Protein AF-A0A7C4RQB4-F1 (afdb_monomer)

Nearest PDB structures (foldseek):
  3hug-assembly6_F  TM=7.108E-01  e=5.545E-01  Mycobacterium tuberculosis H37Rv

Solvent-accessible surface area (backbone atoms only — not comparable to full-atom values): 6395 Å² total; per-residue (Å²): 137,80,86,84,93,78,88,83,86,86,70,84,85,76,75,71,79,46,75,66,52,52,55,44,59,72,45,46,61,36,56,73,75,66,71,57,55,72,71,61,49,52,53,48,55,51,48,46,73,77,31,68,69,58,43,53,51,52,52,53,50,53,52,52,51,51,52,55,47,54,67,56,56,77,75,64,80,78,56,66,69,58,56,52,50,51,54,49,51,52,50,53,48,62,74,62,66,64,81,84,130

Structure (mmCIF, N/CA/C/O backbone):
data_AF-A0A7C4RQB4-F1
#
_entry.id   AF-A0A7C4RQB4-F1
#
loop_
_atom_site.group_PDB
_atom_site.id
_atom_site.type_symbol
_atom_site.label_atom_id
_atom_site.label_alt_id
_atom_site.label_comp_id
_atom_site.label_asym_id
_atom_site.label_entity_id
_atom_site.label_seq_id
_atom_site.pdbx_PDB_ins_code
_atom_site.Cartn_x
_atom_site.Cartn_y
_atom_site.Cartn_z
_atom_site.occupancy
_atom_site.B_iso_or_equiv
_atom_site.auth_seq_id
_atom_site.auth_comp_id
_atom_site.auth_asym_id
_atom_site.auth_atom_id
_atom_site.pdbx_PDB_model_num
ATOM 1 N N . MET A 1 1 ? 5.851 -3.338 56.306 1.00 41.03 1 MET A N 1
ATOM 2 C CA . MET A 1 1 ? 5.933 -2.254 55.312 1.00 41.03 1 MET A CA 1
ATOM 3 C C . MET A 1 1 ? 5.242 -2.768 54.069 1.00 41.03 1 MET A C 1
ATOM 5 O O . MET A 1 1 ? 5.848 -3.525 53.329 1.00 41.03 1 MET A O 1
ATOM 9 N N . GLU A 1 2 ? 3.966 -2.440 53.921 1.00 56.78 2 GLU A N 1
ATOM 10 C CA . GLU A 1 2 ? 3.415 -2.142 52.593 1.00 56.78 2 GLU A CA 1
ATOM 11 C C . GLU A 1 2 ? 3.536 -0.616 52.402 1.00 56.78 2 GLU A C 1
ATOM 13 O O . GLU A 1 2 ? 3.732 0.086 53.407 1.00 56.78 2 GLU A O 1
ATOM 18 N N . PRO A 1 3 ? 3.577 -0.111 51.159 1.00 46.91 3 PRO A N 1
ATOM 19 C CA . PRO A 1 3 ? 2.358 0.035 50.348 1.00 46.91 3 PRO A CA 1
ATOM 20 C C . PRO A 1 3 ? 2.508 -0.569 48.935 1.00 46.91 3 PRO A C 1
ATOM 22 O O . PRO A 1 3 ? 3.580 -0.513 48.340 1.00 46.91 3 PRO A O 1
ATOM 25 N N . GLU A 1 4 ? 1.554 -1.399 48.520 1.00 45.50 4 GLU A N 1
ATOM 26 C CA . GLU A 1 4 ? 0.359 -1.109 47.697 1.00 45.50 4 GLU A CA 1
ATOM 27 C C . GLU A 1 4 ? 0.574 -1.129 46.164 1.00 45.50 4 GLU A C 1
ATOM 29 O O . GLU A 1 4 ? 1.479 -0.473 45.645 1.00 45.50 4 GLU A O 1
ATOM 34 N N . PRO A 1 5 ? -0.292 -1.855 45.424 1.00 64.19 5 PRO A N 1
ATOM 35 C CA . PRO A 1 5 ? -0.498 -1.709 43.991 1.00 64.19 5 PRO A CA 1
ATOM 36 C C . PRO A 1 5 ? -1.561 -0.626 43.731 1.00 64.19 5 PRO A C 1
ATOM 38 O O . PRO A 1 5 ? -2.726 -0.807 44.074 1.00 64.19 5 PRO A O 1
ATOM 41 N N . SER A 1 6 ? -1.190 0.501 43.123 1.00 40.59 6 SER A N 1
ATOM 42 C CA . SER A 1 6 ? -2.141 1.533 42.665 1.00 40.59 6 SER A CA 1
ATOM 43 C C . SER A 1 6 ? -1.476 2.317 41.530 1.00 40.59 6 SER A C 1
ATOM 45 O O . SER A 1 6 ? -0.427 2.919 41.729 1.00 40.59 6 SER A O 1
ATOM 47 N N . GLU A 1 7 ? -1.828 2.047 40.276 1.00 47.19 7 GLU A N 1
ATOM 48 C CA . GLU A 1 7 ? -2.926 2.686 39.537 1.00 47.19 7 GLU A CA 1
ATOM 49 C C . GLU A 1 7 ? -2.463 3.969 38.796 1.00 47.19 7 GLU A C 1
ATOM 51 O O . GLU A 1 7 ? -1.694 4.779 39.301 1.00 47.19 7 GLU A O 1
ATOM 56 N N . GLU A 1 8 ? -2.978 4.117 37.569 1.00 46.62 8 GLU A N 1
ATOM 57 C CA . GLU A 1 8 ? -3.172 5.386 36.838 1.00 46.62 8 GLU A CA 1
ATOM 58 C C . GLU A 1 8 ? -1.985 6.003 36.070 1.00 46.62 8 GLU A C 1
ATOM 60 O O . GLU A 1 8 ? -1.585 7.142 36.302 1.00 46.62 8 GLU A O 1
ATOM 65 N N . VAL A 1 9 ? -1.519 5.339 35.003 1.00 41.97 9 VAL A N 1
ATOM 66 C CA . VAL A 1 9 ? -1.034 6.102 33.834 1.00 41.97 9 VAL A CA 1
ATOM 67 C C . VAL A 1 9 ? -2.217 6.333 32.904 1.00 41.97 9 VAL A C 1
ATOM 69 O O . VAL A 1 9 ? -2.523 5.542 32.015 1.00 41.97 9 VAL A O 1
ATOM 72 N N . SER A 1 10 ? -2.904 7.442 33.171 1.00 47.06 10 SER A N 1
ATOM 73 C CA . SER A 1 10 ? -3.849 8.084 32.263 1.00 47.06 10 SER A CA 1
ATOM 74 C C . SER A 1 10 ? -3.179 8.279 30.900 1.00 47.06 10 SER A C 1
ATOM 76 O O . SER A 1 10 ? -2.166 8.969 30.776 1.00 47.06 10 SER A O 1
ATOM 78 N N . SER A 1 11 ? -3.684 7.604 29.871 1.00 36.94 11 SER A N 1
ATOM 79 C CA . SER A 1 11 ? -3.229 7.759 28.489 1.00 36.94 11 SER A CA 1
ATOM 80 C C . SER A 1 11 ? -4.422 7.581 27.549 1.00 36.94 11 SER A C 1
ATOM 82 O O . SER A 1 11 ? -5.309 6.772 27.828 1.00 36.94 11 SER A O 1
ATOM 84 N N . PRO A 1 12 ? -4.512 8.406 26.494 1.00 42.97 12 PRO A N 1
ATOM 85 C CA . PRO A 1 12 ? -5.757 8.679 25.792 1.00 42.97 12 PRO A CA 1
ATOM 86 C C . PRO A 1 12 ? -6.249 7.430 25.063 1.00 42.97 12 PRO A C 1
ATOM 88 O O . PRO A 1 12 ? -5.491 6.839 24.307 1.00 42.97 12 PRO A O 1
ATOM 91 N N . ALA A 1 13 ? -7.504 7.051 25.321 1.00 42.38 13 AL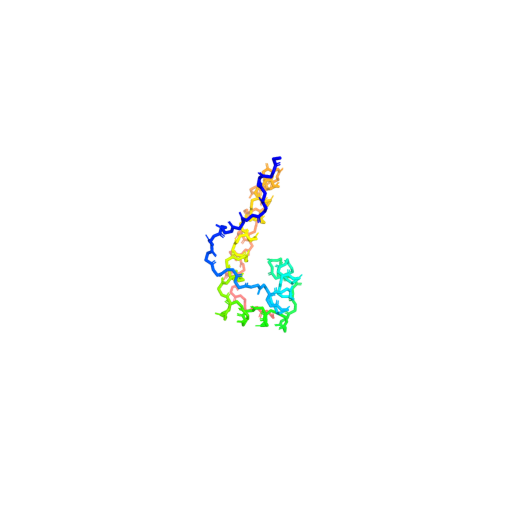A A N 1
ATOM 92 C CA . ALA A 1 13 ? -8.353 6.143 24.544 1.00 42.38 13 ALA A CA 1
ATOM 93 C C . ALA A 1 13 ? -7.632 5.295 23.473 1.00 42.38 13 ALA A C 1
ATOM 95 O O . ALA A 1 13 ? -7.802 5.507 22.274 1.00 42.38 13 ALA A O 1
ATOM 96 N N . HIS A 1 14 ? -6.846 4.303 23.894 1.00 51.88 14 HIS A N 1
ATOM 97 C CA . HIS A 1 14 ? -6.519 3.187 23.016 1.00 51.88 14 HIS A CA 1
ATOM 98 C C . HIS A 1 14 ? -7.715 2.245 23.061 1.00 51.88 14 HIS A C 1
ATOM 100 O O . HIS A 1 14 ? -7.764 1.326 23.874 1.00 51.88 14 HIS A O 1
ATOM 106 N N . GLU A 1 15 ? -8.724 2.542 22.242 1.00 51.53 15 GLU A N 1
ATOM 107 C CA . GLU A 1 15 ? -9.847 1.643 22.010 1.00 51.53 15 GLU A CA 1
ATOM 108 C C . GLU A 1 15 ? -9.281 0.279 21.608 1.00 51.53 15 GLU A C 1
ATOM 110 O O . GLU A 1 15 ? -8.456 0.161 20.698 1.00 51.53 15 GLU A O 1
ATOM 115 N N . HIS A 1 16 ? -9.637 -0.738 22.387 1.00 59.56 16 HIS A N 1
ATOM 116 C CA . HIS A 1 16 ? -9.093 -2.080 22.260 1.00 59.56 16 HIS A CA 1
ATOM 117 C C . HIS A 1 16 ? -9.344 -2.584 20.829 1.00 59.56 16 HIS A C 1
ATOM 119 O O . HIS A 1 16 ? -10.411 -2.300 20.279 1.00 59.56 16 HIS A O 1
ATOM 125 N N . PRO A 1 17 ? -8.408 -3.327 20.210 1.00 64.38 17 PRO A N 1
ATOM 126 C CA . PRO A 1 17 ? -8.608 -3.804 18.849 1.00 64.38 17 PRO A CA 1
ATOM 127 C C . PRO A 1 17 ? -9.866 -4.677 18.807 1.00 64.38 17 PRO A C 1
ATOM 129 O O . PRO A 1 17 ? -9.961 -5.681 19.516 1.00 64.38 17 PRO A O 1
ATOM 132 N N . SER A 1 18 ? -10.846 -4.274 17.994 1.00 76.00 18 SER A N 1
ATOM 133 C CA . SER A 1 18 ? -12.016 -5.102 17.719 1.00 76.00 18 SER A CA 1
ATOM 134 C C . SER A 1 18 ? -11.575 -6.385 17.004 1.00 76.00 18 SER A C 1
ATOM 136 O O . SER A 1 18 ? -10.471 -6.463 16.455 1.00 76.00 18 SER A O 1
ATOM 138 N N . ALA A 1 19 ? -12.438 -7.405 16.986 1.00 82.50 19 ALA A N 1
ATOM 139 C CA . ALA A 1 19 ? -12.170 -8.629 16.226 1.00 82.50 19 ALA A CA 1
ATOM 140 C C . ALA A 1 19 ? -11.839 -8.324 14.749 1.00 82.50 19 ALA A C 1
ATOM 142 O O . ALA A 1 19 ? -10.975 -8.964 14.163 1.00 82.50 19 ALA A O 1
ATOM 143 N N . GLU A 1 20 ? -12.454 -7.283 14.185 1.00 79.81 20 GLU A N 1
ATOM 144 C CA . GLU A 1 20 ? -12.209 -6.819 12.817 1.00 79.81 20 GLU A CA 1
ATOM 145 C C . GLU A 1 20 ? -10.819 -6.188 12.654 1.00 79.81 20 GLU A C 1
ATOM 147 O O . GLU A 1 20 ? -10.152 -6.432 11.651 1.00 79.81 20 GLU A O 1
ATOM 152 N N . CYS A 1 21 ? -10.335 -5.435 13.651 1.00 87.38 21 CYS A N 1
ATOM 153 C CA . CYS A 1 21 ? -8.960 -4.930 13.650 1.00 87.38 21 CYS A CA 1
ATOM 154 C C . CYS A 1 21 ? -7.946 -6.083 13.673 1.00 87.38 21 CYS A C 1
ATOM 156 O O . CYS A 1 21 ? -6.927 -6.019 12.991 1.00 87.38 21 CYS A O 1
ATOM 158 N N . LEU A 1 22 ? -8.205 -7.135 14.457 1.00 86.00 22 LEU A N 1
ATOM 159 C CA . LEU A 1 22 ? -7.327 -8.309 14.529 1.00 86.00 22 LEU A CA 1
ATOM 160 C C . LEU A 1 22 ? -7.303 -9.091 13.211 1.00 86.00 22 LEU A C 1
ATOM 162 O O . LEU A 1 22 ? -6.226 -9.486 12.762 1.00 86.00 22 LEU A O 1
ATOM 166 N N . GLU A 1 23 ? -8.458 -9.255 12.567 1.00 85.31 23 GLU A N 1
ATOM 167 C CA . GLU A 1 23 ? -8.526 -9.875 11.241 1.00 85.31 23 GLU A CA 1
ATOM 168 C C . GLU A 1 23 ? -7.787 -9.042 10.190 1.00 85.31 23 GLU A C 1
ATOM 170 O O . GLU A 1 23 ? -7.002 -9.596 9.420 1.00 85.31 23 GLU A O 1
ATOM 175 N N . LEU A 1 24 ? -7.928 -7.710 10.214 1.00 87.00 24 LEU A N 1
ATOM 176 C CA . LEU A 1 24 ? -7.125 -6.818 9.376 1.00 87.00 24 LEU A CA 1
ATOM 177 C C . LEU A 1 24 ? -5.627 -7.070 9.587 1.00 87.00 24 LEU A C 1
ATOM 179 O O . LEU A 1 24 ? -4.898 -7.262 8.616 1.00 87.00 24 LEU A O 1
ATOM 183 N N . PHE A 1 25 ? -5.163 -7.087 10.843 1.00 85.94 25 PHE A N 1
ATOM 184 C CA . PHE A 1 25 ? -3.751 -7.304 11.178 1.00 85.94 25 PHE A CA 1
ATOM 185 C C . PHE A 1 25 ? -3.190 -8.590 10.582 1.00 85.94 25 PHE A C 1
ATOM 187 O O . PHE A 1 25 ? -2.040 -8.599 10.141 1.00 85.94 25 PHE A O 1
ATOM 194 N N . ARG A 1 26 ? -3.997 -9.653 10.541 1.00 86.50 26 ARG A N 1
ATOM 195 C CA . ARG A 1 26 ? -3.603 -10.943 9.970 1.00 86.50 26 ARG A CA 1
ATOM 196 C C . ARG A 1 26 ? -3.287 -10.839 8.476 1.00 86.50 26 ARG A C 1
ATOM 198 O O . ARG A 1 26 ? -2.360 -11.497 8.019 1.00 86.50 26 ARG A O 1
ATOM 205 N N . HIS A 1 27 ? -3.996 -9.962 7.770 1.00 88.06 27 HIS A N 1
ATOM 206 C CA . HIS A 1 27 ? -3.869 -9.748 6.329 1.00 88.06 27 HIS A CA 1
ATOM 207 C C . HIS A 1 27 ? -2.990 -8.550 5.940 1.00 88.06 27 HIS A C 1
ATOM 209 O O . HIS A 1 27 ? -2.714 -8.341 4.760 1.00 88.06 27 HIS A O 1
ATOM 215 N N . LEU A 1 28 ? -2.502 -7.755 6.902 1.00 88.31 28 LEU A N 1
ATOM 216 C CA . LEU A 1 28 ? -1.700 -6.564 6.595 1.00 88.31 28 LEU A CA 1
ATOM 217 C C . LEU A 1 28 ? -0.376 -6.883 5.889 1.00 88.31 28 LEU A C 1
ATOM 219 O O . LEU A 1 28 ? 0.079 -6.063 5.093 1.00 88.31 28 LEU A O 1
ATOM 223 N N . SER A 1 29 ? 0.245 -8.036 6.162 1.00 86.69 29 SER A N 1
ATOM 224 C CA . SER A 1 29 ? 1.476 -8.436 5.461 1.00 86.69 29 SER A CA 1
ATOM 225 C C . SER A 1 29 ? 1.194 -8.689 3.981 1.00 86.69 29 SER A C 1
ATOM 227 O O . SER A 1 29 ? 1.792 -8.044 3.127 1.00 86.69 29 SER A O 1
ATOM 229 N N . GLU A 1 30 ? 0.209 -9.543 3.691 1.00 90.25 30 GLU A N 1
ATOM 230 C CA . GLU A 1 30 ? -0.245 -9.869 2.332 1.00 90.25 30 GLU A CA 1
ATOM 231 C C . GLU A 1 30 ? -0.680 -8.603 1.576 1.00 90.25 30 GLU A C 1
ATOM 233 O O . GLU A 1 30 ? -0.301 -8.387 0.426 1.00 90.25 30 GLU A O 1
ATOM 238 N N . TYR A 1 31 ? -1.401 -7.703 2.251 1.00 91.12 31 TYR A N 1
ATOM 239 C CA . TYR A 1 31 ? -1.808 -6.411 1.700 1.00 91.12 31 TYR A CA 1
ATOM 240 C C . TYR A 1 31 ? -0.615 -5.506 1.3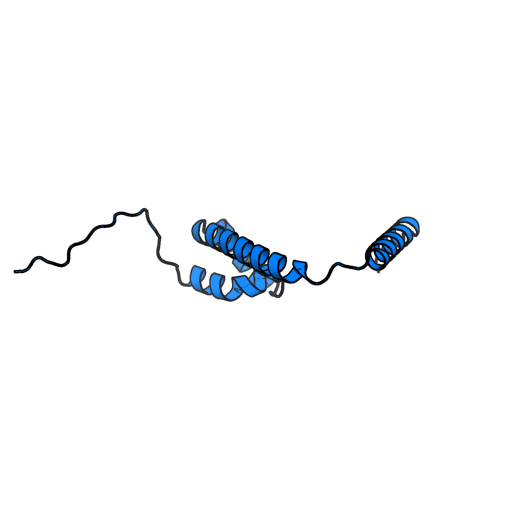39 1.00 91.12 31 TYR A C 1
ATOM 242 O O . TYR A 1 31 ? -0.635 -4.843 0.299 1.00 91.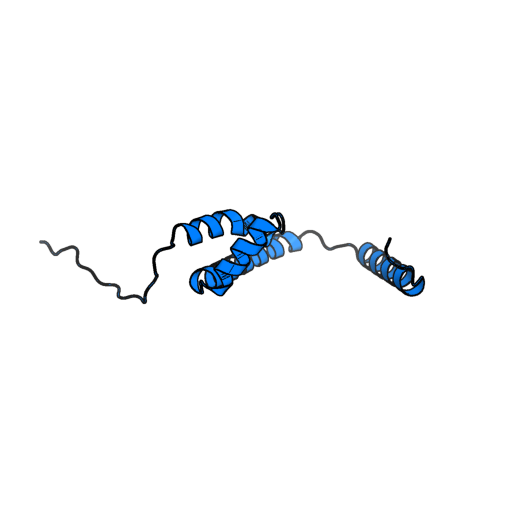12 31 TYR A O 1
ATOM 250 N N . ILE A 1 32 ? 0.439 -5.456 2.164 1.00 89.75 32 ILE A N 1
ATOM 251 C CA . ILE A 1 32 ? 1.646 -4.664 1.868 1.00 89.75 32 ILE A CA 1
ATOM 252 C C . ILE A 1 32 ? 2.411 -5.249 0.678 1.00 89.75 32 ILE A C 1
ATOM 254 O O . ILE A 1 32 ? 2.870 -4.485 -0.178 1.00 89.75 32 ILE A O 1
ATOM 258 N N . ASP A 1 33 ? 2.523 -6.573 0.611 1.00 88.94 33 A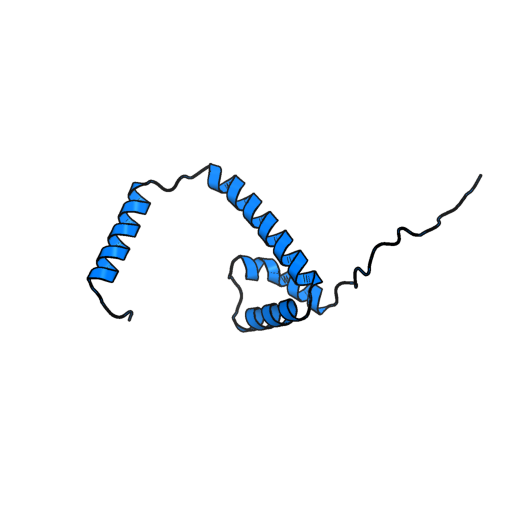SP A N 1
ATOM 259 C CA . ASP A 1 33 ? 3.226 -7.279 -0.463 1.00 88.94 33 ASP A CA 1
ATOM 260 C C . ASP A 1 33 ? 2.393 -7.398 -1.756 1.00 88.94 33 ASP A C 1
ATOM 262 O O . ASP A 1 33 ? 2.926 -7.768 -2.801 1.00 88.94 33 ASP A O 1
ATOM 266 N N . ARG A 1 34 ? 1.126 -6.952 -1.725 1.00 86.75 34 ARG A N 1
ATOM 267 C CA . ARG A 1 34 ? 0.136 -7.034 -2.819 1.00 86.75 34 ARG A CA 1
ATOM 268 C C . ARG A 1 34 ? -0.213 -8.472 -3.213 1.00 86.75 34 ARG A C 1
ATOM 270 O O . ARG A 1 34 ? -0.592 -8.728 -4.353 1.00 86.75 34 ARG A O 1
ATOM 277 N N . GLU A 1 35 ? -0.114 -9.386 -2.259 1.00 92.75 35 GLU A N 1
ATOM 278 C CA . GLU A 1 35 ? -0.429 -10.810 -2.394 1.00 92.75 35 GLU A CA 1
ATOM 279 C C . GLU A 1 35 ? -1.768 -11.132 -1.721 1.00 92.75 35 GLU A C 1
ATOM 281 O O . GLU A 1 35 ? -1.894 -12.095 -0.973 1.00 92.75 35 GLU A O 1
ATOM 286 N N . ILE A 1 36 ? -2.771 -10.290 -1.956 1.00 92.81 36 ILE A N 1
ATOM 287 C CA . ILE A 1 36 ? -4.106 -10.422 -1.376 1.00 92.81 36 ILE A CA 1
ATOM 288 C C . ILE A 1 36 ? -5.154 -10.476 -2.487 1.00 92.81 36 ILE A C 1
ATOM 290 O O . ILE A 1 36 ? -4.976 -9.857 -3.537 1.00 92.81 36 ILE A O 1
ATOM 294 N N . ASP A 1 37 ? -6.231 -11.231 -2.276 1.00 92.38 37 ASP A N 1
ATOM 295 C CA . ASP A 1 37 ? -7.345 -11.281 -3.219 1.00 92.38 37 ASP A CA 1
ATOM 296 C C . ASP A 1 37 ? -8.180 -9.987 -3.204 1.00 92.38 37 ASP A C 1
ATOM 298 O O . ASP A 1 37 ? -8.181 -9.233 -2.228 1.00 92.38 37 ASP A O 1
ATOM 302 N N . ASP A 1 38 ? -8.910 -9.736 -4.295 1.00 89.56 38 ASP A N 1
ATOM 303 C CA . ASP A 1 38 ? -9.688 -8.504 -4.480 1.00 89.56 38 ASP A CA 1
ATOM 304 C C . ASP A 1 38 ? -10.760 -8.307 -3.393 1.00 89.56 38 ASP A C 1
ATOM 306 O O . ASP A 1 38 ? -11.013 -7.182 -2.962 1.00 89.56 38 ASP A O 1
ATOM 310 N N . VAL A 1 39 ? -11.372 -9.394 -2.907 1.00 89.25 39 VAL A N 1
ATOM 311 C CA . VAL A 1 39 ? -12.433 -9.321 -1.892 1.00 89.25 39 VAL A CA 1
ATOM 312 C C . VAL A 1 39 ? -11.848 -8.874 -0.558 1.00 89.25 39 VAL A C 1
ATOM 314 O O . VAL A 1 39 ? -12.380 -7.970 0.088 1.00 89.25 39 VAL A O 1
ATOM 317 N N . ALA A 1 40 ? -10.737 -9.480 -0.147 1.00 87.44 40 ALA A N 1
ATOM 318 C CA . ALA A 1 40 ? -10.049 -9.096 1.073 1.00 87.44 40 ALA A CA 1
ATOM 319 C C . ALA A 1 40 ? -9.434 -7.689 0.959 1.00 87.44 40 ALA A C 1
ATOM 321 O O . ALA A 1 40 ? -9.489 -6.930 1.926 1.00 87.44 40 ALA A O 1
ATOM 322 N N . TYR A 1 41 ? -8.945 -7.285 -0.219 1.00 90.25 41 TYR A N 1
ATOM 323 C CA . TYR A 1 41 ? -8.477 -5.917 -0.463 1.00 90.25 41 TYR A CA 1
ATOM 324 C C . TYR A 1 41 ? -9.568 -4.872 -0.176 1.00 90.25 41 TYR A C 1
ATOM 326 O O . TYR A 1 41 ? -9.324 -3.915 0.562 1.00 90.25 41 TYR A O 1
ATOM 334 N N . ASP A 1 42 ? -10.783 -5.071 -0.696 1.00 90.31 42 ASP A N 1
ATOM 335 C CA . ASP A 1 42 ? -11.905 -4.152 -0.469 1.00 90.31 42 ASP A CA 1
ATOM 336 C C . ASP A 1 42 ? -12.309 -4.063 1.011 1.00 90.31 42 ASP A C 1
ATOM 338 O O . ASP A 1 42 ? -12.562 -2.968 1.522 1.00 90.31 42 ASP A O 1
ATOM 342 N N . VAL A 1 43 ? -12.335 -5.194 1.725 1.00 90.31 43 VAL A N 1
ATOM 343 C CA . VAL A 1 43 ? -12.643 -5.234 3.167 1.00 90.31 43 VAL A CA 1
ATOM 344 C C . VAL A 1 43 ? -11.611 -4.439 3.969 1.00 90.31 43 VAL A C 1
ATOM 346 O O . VAL A 1 43 ? -11.971 -3.636 4.835 1.00 90.31 43 VAL A O 1
ATOM 349 N N . ILE A 1 44 ? -10.328 -4.620 3.655 1.00 90.38 44 ILE A N 1
ATOM 350 C CA . ILE A 1 44 ? -9.230 -3.883 4.284 1.00 90.38 44 ILE A CA 1
ATOM 351 C C . ILE A 1 44 ? -9.354 -2.384 4.006 1.00 90.38 44 ILE A C 1
ATOM 353 O O . ILE A 1 44 ? -9.280 -1.578 4.933 1.00 90.38 44 ILE A O 1
ATOM 357 N N . GLU A 1 45 ? -9.592 -1.993 2.754 1.00 91.75 45 GLU A N 1
ATOM 358 C CA . GLU A 1 45 ? -9.756 -0.589 2.369 1.00 91.75 45 GLU A CA 1
ATOM 359 C C . GLU A 1 45 ? -10.954 0.075 3.057 1.00 91.75 45 GLU A C 1
ATOM 361 O O . GLU A 1 45 ? -10.870 1.242 3.446 1.00 91.75 45 GLU A O 1
ATOM 366 N N . GLN A 1 46 ? -12.069 -0.641 3.225 1.00 90.94 46 GLN A N 1
ATOM 367 C CA . GLN A 1 46 ? -13.216 -0.148 3.992 1.00 90.94 46 GLN A CA 1
ATOM 368 C C . GLN A 1 46 ? -12.839 0.061 5.458 1.00 90.94 46 GLN A C 1
ATOM 370 O O . GLN A 1 46 ? -12.982 1.168 5.973 1.00 90.94 46 GLN A O 1
ATOM 375 N N . HIS A 1 47 ? -12.243 -0.943 6.101 1.00 90.19 47 HIS A N 1
ATOM 376 C CA . HIS A 1 47 ? -11.837 -0.826 7.497 1.00 90.19 47 HIS A CA 1
ATOM 377 C C . HIS A 1 47 ? -10.842 0.324 7.722 1.00 90.19 47 HIS A C 1
ATOM 379 O O . HIS A 1 47 ? -10.946 1.067 8.697 1.00 90.19 47 HIS A O 1
ATOM 385 N N . LEU A 1 48 ? -9.888 0.527 6.811 1.00 90.44 48 LEU A N 1
ATOM 386 C CA . LEU A 1 48 ? -8.937 1.636 6.898 1.00 90.44 48 LEU A CA 1
ATOM 387 C C . LEU A 1 48 ? -9.616 3.009 6.774 1.00 90.44 48 LEU A C 1
ATOM 389 O O . LEU A 1 48 ? -9.109 3.979 7.337 1.00 90.44 48 LEU A O 1
ATOM 393 N N . LYS A 1 49 ? -10.757 3.134 6.087 1.00 90.25 49 LYS A N 1
ATOM 394 C CA . LYS A 1 49 ? -11.515 4.399 6.030 1.00 90.25 49 LYS A CA 1
ATOM 395 C C . LYS A 1 49 ? -12.170 4.716 7.370 1.00 90.25 49 LYS A C 1
ATOM 397 O O . LYS A 1 49 ? -12.087 5.863 7.821 1.00 90.25 49 LYS A O 1
ATOM 402 N N . ASP A 1 50 ? -12.737 3.704 8.016 1.00 88.06 50 ASP A N 1
ATOM 403 C CA . ASP A 1 50 ? -13.507 3.853 9.253 1.00 88.06 50 ASP A CA 1
ATOM 404 C C . ASP A 1 50 ? -12.635 3.826 10.522 1.00 88.06 50 ASP A C 1
ATOM 406 O O . ASP A 1 50 ? -12.963 4.481 11.509 1.00 88.06 50 ASP A O 1
ATOM 410 N N . CYS A 1 51 ? -11.466 3.174 10.493 1.00 89.12 51 CYS A N 1
ATOM 411 C CA . CYS A 1 51 ? -10.608 2.995 11.666 1.00 89.12 51 CYS A CA 1
ATOM 412 C C . CYS A 1 51 ? -9.294 3.805 11.577 1.00 89.12 51 CYS A C 1
ATOM 414 O O . CYS A 1 51 ? -8.362 3.443 10.845 1.00 89.12 51 CYS A O 1
ATOM 416 N N . PRO A 1 52 ? -9.154 4.923 12.320 1.00 87.62 52 PRO A N 1
ATOM 417 C CA . PRO A 1 52 ? -7.912 5.701 12.352 1.00 87.62 52 PRO A CA 1
ATOM 418 C C . PRO A 1 52 ? -6.751 4.956 13.029 1.00 87.62 52 PRO A C 1
ATOM 420 O O . PRO A 1 52 ? -5.605 5.117 12.611 1.00 87.62 52 PRO A O 1
ATOM 423 N N . ALA A 1 53 ? -7.022 4.105 14.022 1.00 86.56 53 ALA A N 1
ATOM 424 C CA . ALA A 1 53 ? -5.988 3.337 14.716 1.00 86.56 53 ALA A CA 1
ATOM 425 C C . ALA A 1 53 ? -5.268 2.360 13.768 1.00 86.56 53 ALA A C 1
ATOM 427 O O . ALA A 1 53 ? -4.037 2.313 13.723 1.00 86.56 53 ALA A O 1
ATOM 428 N N . CYS A 1 54 ? -6.027 1.642 12.938 1.00 89.31 54 CYS A N 1
ATOM 429 C CA . CYS A 1 54 ? -5.474 0.727 11.943 1.00 89.31 54 CYS A CA 1
ATOM 430 C C . CYS A 1 54 ? -4.703 1.449 10.832 1.00 89.31 54 CYS A C 1
ATOM 432 O O . CYS A 1 54 ? -3.677 0.941 10.383 1.00 89.31 54 CYS A O 1
ATOM 434 N N . ARG A 1 55 ? -5.113 2.667 10.448 1.00 89.94 55 ARG A N 1
ATOM 435 C CA . ARG A 1 55 ? -4.327 3.512 9.530 1.00 89.94 55 ARG A CA 1
ATOM 436 C C . ARG A 1 55 ? -2.951 3.850 10.089 1.00 89.94 55 ARG A C 1
ATOM 438 O O . ARG A 1 55 ? -1.960 3.744 9.368 1.00 89.94 55 ARG A O 1
ATOM 445 N N . ILE A 1 56 ? -2.887 4.238 11.362 1.00 90.62 56 ILE A N 1
ATOM 446 C CA . ILE A 1 56 ? -1.613 4.526 12.031 1.00 90.62 56 ILE A CA 1
ATOM 447 C C . ILE A 1 56 ? -0.756 3.261 12.066 1.00 90.62 56 ILE A C 1
ATOM 449 O O . ILE A 1 56 ? 0.415 3.307 11.695 1.00 90.62 56 ILE A O 1
ATOM 453 N N . CYS A 1 57 ? -1.340 2.120 12.436 1.00 89.31 57 CYS A N 1
ATOM 454 C CA . CYS A 1 57 ? -0.577 0.883 12.538 1.00 89.31 57 CYS A CA 1
ATOM 455 C C . CYS A 1 57 ? -0.045 0.394 11.181 1.00 89.31 57 CYS A C 1
ATOM 457 O O . CYS A 1 57 ? 1.122 0.016 11.078 1.00 89.31 57 CYS A O 1
ATOM 459 N N . LEU A 1 58 ? -0.847 0.500 10.117 1.00 91.19 58 LEU A N 1
ATOM 460 C CA . LEU A 1 58 ? -0.405 0.237 8.747 1.00 91.19 58 LEU A CA 1
ATOM 461 C C . LEU A 1 58 ? 0.746 1.164 8.330 1.00 91.19 58 LEU A C 1
ATOM 463 O O . LEU A 1 58 ? 1.708 0.710 7.710 1.00 91.19 58 LEU A O 1
ATOM 467 N N . ALA A 1 59 ? 0.675 2.455 8.667 1.00 91.06 59 ALA A N 1
ATOM 468 C CA . ALA A 1 59 ? 1.751 3.398 8.369 1.00 91.06 59 ALA A CA 1
ATOM 469 C C . ALA A 1 59 ? 3.059 3.003 9.075 1.00 91.06 59 ALA A C 1
ATOM 471 O O . ALA A 1 59 ? 4.113 2.967 8.436 1.00 91.06 59 ALA A O 1
ATOM 472 N N . THR A 1 60 ? 2.987 2.634 10.358 1.00 92.00 60 THR A N 1
ATOM 473 C CA . THR A 1 60 ? 4.142 2.134 11.116 1.00 92.00 60 THR A CA 1
ATOM 474 C C . THR A 1 60 ? 4.712 0.861 10.493 1.00 92.00 60 THR A C 1
ATOM 476 O O . THR A 1 60 ? 5.917 0.785 10.263 1.00 92.00 60 THR A O 1
ATOM 479 N N . LEU A 1 61 ? 3.861 -0.108 10.146 1.00 91.50 61 LEU A N 1
ATOM 480 C CA . LEU A 1 61 ? 4.301 -1.362 9.538 1.00 91.50 61 LEU A CA 1
ATOM 481 C C . LEU A 1 61 ? 4.994 -1.129 8.187 1.00 91.50 61 LEU A C 1
ATOM 483 O O . LEU A 1 61 ? 6.073 -1.670 7.948 1.00 91.50 61 LEU A O 1
ATOM 487 N N . ARG A 1 62 ? 4.437 -0.261 7.330 1.00 91.62 62 ARG A N 1
ATOM 488 C CA . ARG A 1 62 ? 5.067 0.137 6.057 1.00 91.62 62 ARG A CA 1
ATOM 489 C C . ARG A 1 62 ? 6.446 0.755 6.267 1.00 91.62 62 ARG A C 1
ATOM 491 O O . ARG A 1 62 ? 7.370 0.455 5.511 1.00 91.62 62 ARG A O 1
AT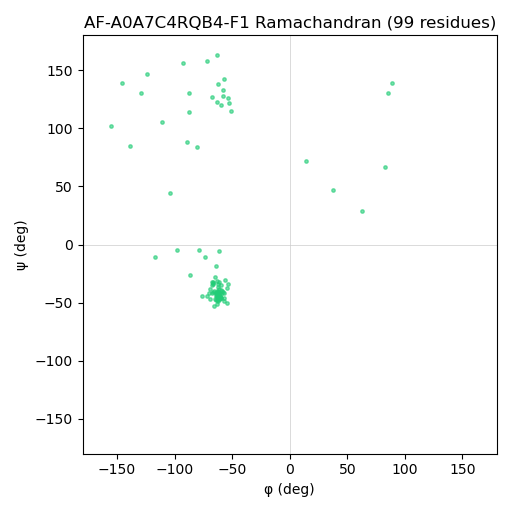OM 498 N N . GLN A 1 63 ? 6.604 1.589 7.293 1.00 92.69 63 GLN A N 1
ATOM 499 C CA . GLN A 1 63 ? 7.897 2.177 7.629 1.00 92.69 63 GLN A CA 1
ATOM 500 C C . GLN A 1 63 ? 8.903 1.102 8.060 1.00 92.69 63 GLN A C 1
ATOM 502 O O . GLN A 1 63 ? 10.034 1.101 7.573 1.00 92.69 63 GLN A O 1
ATOM 507 N N . THR A 1 64 ? 8.495 0.152 8.903 1.00 91.38 64 THR A N 1
ATOM 508 C CA . THR A 1 64 ? 9.339 -0.983 9.302 1.00 91.38 64 THR A CA 1
ATOM 509 C C . THR A 1 64 ? 9.765 -1.821 8.095 1.00 91.38 64 THR A C 1
ATOM 511 O O . THR A 1 64 ? 10.952 -2.104 7.941 1.00 91.38 64 THR A O 1
ATOM 514 N N . VAL A 1 65 ? 8.836 -2.156 7.193 1.00 89.00 65 VAL A N 1
ATOM 515 C CA . VAL A 1 65 ? 9.135 -2.899 5.955 1.00 89.00 65 VAL A CA 1
ATOM 516 C C . VAL A 1 65 ? 10.108 -2.125 5.065 1.00 89.00 65 VAL A C 1
ATOM 518 O O . VAL A 1 65 ? 11.068 -2.702 4.555 1.00 89.00 65 VAL A O 1
ATOM 521 N N . SER A 1 66 ? 9.915 -0.813 4.909 1.00 87.81 66 SER A N 1
ATOM 522 C CA . SER A 1 66 ? 10.825 0.037 4.136 1.00 87.81 66 SER A CA 1
ATOM 523 C C . SER A 1 66 ? 12.240 0.046 4.719 1.00 87.81 66 SER A C 1
ATOM 525 O O . SER A 1 66 ? 13.208 -0.029 3.962 1.00 87.81 66 SER A O 1
ATOM 527 N N . LEU A 1 67 ? 12.377 0.115 6.047 1.00 89.56 67 LEU A N 1
ATOM 528 C CA . LEU A 1 67 ? 13.678 0.045 6.715 1.00 89.56 67 LEU A CA 1
ATOM 529 C C . LEU A 1 67 ? 14.344 -1.311 6.458 1.00 89.56 67 LEU A C 1
ATOM 531 O O . LEU A 1 67 ? 15.496 -1.349 6.027 1.00 89.56 67 LEU A O 1
ATOM 535 N N . CYS A 1 68 ? 13.609 -2.414 6.624 1.00 88.62 68 CYS A N 1
ATOM 536 C CA . CYS A 1 68 ? 14.101 -3.759 6.321 1.00 88.62 68 CYS A CA 1
ATOM 537 C C . CYS A 1 68 ? 14.573 -3.900 4.867 1.00 88.62 68 CYS A C 1
ATOM 539 O O . CYS A 1 68 ? 15.673 -4.400 4.629 1.00 88.62 68 CYS A O 1
ATOM 541 N N . ARG A 1 69 ? 13.790 -3.403 3.900 1.00 84.62 69 ARG A N 1
ATOM 542 C CA . ARG A 1 69 ? 14.158 -3.408 2.475 1.00 84.62 69 ARG A CA 1
ATOM 543 C C . ARG A 1 69 ? 15.430 -2.605 2.218 1.00 84.62 69 ARG A C 1
ATOM 545 O O . ARG A 1 69 ? 16.338 -3.118 1.582 1.00 84.62 69 ARG A O 1
ATOM 552 N N . SER A 1 70 ? 15.551 -1.406 2.788 1.00 82.38 70 SER A N 1
ATOM 553 C CA . SER A 1 70 ? 16.735 -0.553 2.593 1.00 82.38 70 SER A CA 1
ATOM 554 C C . SER A 1 70 ? 18.039 -1.176 3.117 1.00 82.38 70 SER A C 1
ATOM 556 O O . SER A 1 70 ? 19.093 -1.051 2.489 1.00 82.38 70 SER A O 1
ATOM 558 N N . MET A 1 71 ? 17.970 -1.908 4.235 1.00 77.81 71 MET A N 1
ATOM 559 C CA . MET A 1 71 ? 19.112 -2.663 4.759 1.00 77.81 71 MET A CA 1
ATOM 560 C C . MET A 1 71 ? 19.510 -3.819 3.831 1.00 77.81 71 MET A C 1
ATOM 562 O O . MET A 1 71 ? 20.695 -4.121 3.712 1.00 77.81 71 MET A O 1
ATOM 566 N N . HIS A 1 72 ? 18.545 -4.443 3.151 1.00 70.00 72 HIS A N 1
ATOM 567 C CA . HIS A 1 72 ? 18.793 -5.520 2.191 1.00 70.00 72 HIS A CA 1
ATOM 568 C C . HIS A 1 72 ? 19.334 -4.995 0.846 1.00 70.00 72 HIS A C 1
ATOM 570 O O . HIS A 1 72 ? 20.329 -5.508 0.331 1.00 70.00 72 HIS A O 1
ATOM 576 N N . ASP A 1 73 ? 18.747 -3.915 0.322 1.00 62.44 73 ASP A N 1
ATOM 577 C CA . ASP A 1 73 ? 19.100 -3.287 -0.963 1.00 62.44 73 ASP A CA 1
ATOM 578 C C . ASP A 1 73 ? 20.519 -2.699 -0.996 1.00 62.44 73 ASP A C 1
ATOM 580 O O . ASP A 1 73 ? 21.108 -2.533 -2.063 1.00 62.44 73 ASP A O 1
ATOM 584 N N . SER A 1 74 ? 21.130 -2.467 0.170 1.00 55.91 74 SER A N 1
ATOM 585 C CA . SER A 1 74 ? 22.523 -2.012 0.288 1.00 55.91 74 SER A CA 1
ATOM 586 C C . SER A 1 74 ? 23.555 -2.994 -0.303 1.00 55.91 74 SER A C 1
ATOM 588 O O . SER A 1 74 ? 24.743 -2.678 -0.341 1.00 55.91 74 SER A O 1
ATOM 590 N N . SER A 1 75 ? 23.132 -4.185 -0.752 1.00 54.38 75 SER A N 1
ATOM 591 C CA . SER A 1 75 ? 24.023 -5.269 -1.178 1.00 54.38 75 SER A CA 1
ATOM 592 C C . SER A 1 75 ? 23.921 -5.700 -2.649 1.00 54.38 75 SER A C 1
ATOM 594 O O . SER A 1 75 ? 24.827 -6.391 -3.113 1.00 54.38 75 SER A O 1
ATOM 596 N N . ILE A 1 76 ? 22.916 -5.268 -3.426 1.00 62.03 76 ILE A N 1
ATOM 597 C CA . ILE A 1 76 ? 22.796 -5.643 -4.850 1.00 62.03 76 ILE A CA 1
ATOM 598 C C . ILE A 1 76 ? 22.365 -4.431 -5.681 1.00 62.03 76 ILE A C 1
ATOM 600 O O . ILE A 1 76 ? 21.193 -4.223 -5.977 1.00 62.03 76 ILE A O 1
ATOM 604 N N . GLY A 1 77 ? 23.338 -3.618 -6.092 1.00 67.19 77 GLY A N 1
ATOM 605 C CA . GLY A 1 77 ? 23.092 -2.580 -7.088 1.00 67.19 77 GLY A CA 1
ATOM 606 C C . GLY A 1 77 ? 22.679 -3.213 -8.419 1.00 67.19 77 GLY A C 1
ATOM 607 O O . GLY A 1 77 ? 23.421 -4.024 -8.976 1.00 67.19 77 GLY A O 1
ATOM 608 N N . ILE A 1 78 ? 21.505 -2.844 -8.939 1.00 74.31 78 ILE A N 1
ATOM 609 C CA . ILE A 1 78 ? 21.097 -3.182 -10.309 1.00 74.31 78 ILE A CA 1
ATOM 610 C C . ILE A 1 78 ? 22.208 -2.703 -11.260 1.00 74.31 78 ILE A C 1
ATOM 612 O O . ILE A 1 78 ? 22.557 -1.519 -11.228 1.00 74.31 78 ILE A O 1
ATOM 616 N N . PRO A 1 79 ? 22.763 -3.570 -12.127 1.00 81.44 79 PRO A N 1
ATOM 617 C CA . PRO A 1 79 ? 23.741 -3.140 -13.113 1.00 81.44 79 PRO A CA 1
ATOM 618 C C . PRO A 1 79 ? 23.137 -2.055 -14.002 1.00 81.44 79 PRO A C 1
ATOM 620 O O . PRO A 1 79 ? 22.036 -2.221 -14.529 1.00 81.44 79 PRO A O 1
ATOM 623 N N . GLU A 1 80 ? 23.867 -0.966 -14.231 1.00 78.75 80 GLU A N 1
ATOM 624 C CA . GLU A 1 80 ? 23.374 0.150 -15.048 1.00 78.75 80 GLU A CA 1
ATOM 625 C C . GLU A 1 80 ? 22.942 -0.301 -16.455 1.00 78.75 80 GLU A C 1
ATOM 627 O O . GLU A 1 80 ? 21.967 0.199 -17.014 1.00 78.75 80 GLU A O 1
ATOM 632 N N . THR A 1 81 ? 23.589 -1.340 -16.987 1.00 86.38 81 THR A N 1
ATOM 633 C CA . THR A 1 81 ? 23.235 -1.970 -18.264 1.00 86.38 81 THR A CA 1
ATOM 634 C C . THR A 1 81 ? 21.829 -2.577 -18.276 1.00 86.38 81 THR A C 1
ATOM 636 O O . THR A 1 81 ? 21.176 -2.567 -19.320 1.00 86.38 81 THR A O 1
ATOM 639 N N . ALA A 1 82 ? 21.331 -3.089 -17.147 1.00 85.44 82 ALA A N 1
ATOM 640 C CA . ALA A 1 82 ? 19.969 -3.606 -17.031 1.00 85.44 82 ALA A CA 1
ATOM 641 C C . ALA A 1 82 ? 18.942 -2.463 -17.056 1.00 85.44 82 ALA A C 1
ATOM 643 O O . ALA A 1 82 ? 17.974 -2.529 -17.812 1.00 85.44 82 ALA A O 1
ATOM 644 N N . SER A 1 83 ? 19.206 -1.383 -16.310 1.00 84.44 83 SER A N 1
ATOM 645 C CA . SER A 1 83 ? 18.379 -0.167 -16.321 1.00 84.44 83 SER A CA 1
ATOM 646 C C . SER A 1 83 ? 18.312 0.462 -17.720 1.00 84.44 83 SER A C 1
ATOM 648 O O . SER A 1 83 ? 17.232 0.749 -18.237 1.00 84.44 83 SER A O 1
ATOM 650 N N . GLN A 1 84 ? 19.459 0.581 -18.398 1.00 87.94 84 GLN A N 1
ATOM 651 C CA . GLN A 1 84 ? 19.541 1.102 -19.765 1.00 87.94 84 GLN A CA 1
ATOM 652 C C . GLN A 1 84 ? 18.741 0.260 -20.765 1.00 87.94 84 GLN A C 1
ATOM 654 O O . GLN A 1 84 ? 18.005 0.817 -21.582 1.00 87.94 84 GLN A O 1
ATOM 659 N N . LYS A 1 85 ? 18.849 -1.074 -20.694 1.00 89.69 85 LYS A N 1
ATOM 660 C CA . LYS A 1 85 ? 18.087 -1.983 -21.563 1.00 89.69 85 LYS A CA 1
ATOM 661 C C . LYS A 1 85 ? 16.582 -1.874 -21.328 1.00 89.69 85 LYS A C 1
ATOM 663 O O . LYS A 1 85 ? 15.834 -1.830 -22.300 1.00 89.69 85 LYS A O 1
ATOM 668 N N . LEU A 1 86 ? 16.146 -1.788 -20.070 1.00 90.06 86 LEU A N 1
ATOM 669 C CA . LEU A 1 86 ? 14.734 -1.610 -19.732 1.00 90.06 86 LEU A CA 1
ATOM 670 C C . LEU A 1 86 ? 14.189 -0.288 -20.289 1.00 90.06 86 LEU A C 1
ATOM 672 O O . LEU A 1 86 ? 13.166 -0.283 -20.969 1.00 90.06 86 LEU A O 1
ATOM 676 N N . HIS A 1 87 ? 14.896 0.824 -20.066 1.00 90.88 87 HIS A N 1
ATOM 677 C CA . HIS A 1 87 ? 14.506 2.122 -20.621 1.00 90.88 87 HIS A CA 1
ATOM 678 C C . HIS A 1 87 ? 14.453 2.114 -22.150 1.00 90.88 87 HIS A C 1
ATOM 680 O O . HIS A 1 87 ? 13.552 2.721 -22.727 1.00 90.88 87 HIS A O 1
ATOM 686 N N . GLN A 1 88 ? 15.391 1.431 -22.813 1.00 92.75 88 GLN A N 1
ATOM 687 C CA . GLN A 1 88 ? 15.362 1.296 -24.266 1.00 92.75 88 GLN A CA 1
ATOM 688 C C . GLN A 1 88 ? 14.125 0.519 -24.729 1.00 92.75 88 GLN A C 1
ATOM 690 O O . GLN A 1 88 ? 13.397 1.019 -25.578 1.00 92.75 88 GLN A O 1
ATOM 695 N N . ALA A 1 89 ? 13.827 -0.627 -24.111 1.00 90.69 89 ALA A N 1
ATOM 696 C CA . ALA A 1 89 ? 12.663 -1.439 -24.460 1.00 90.69 89 ALA A CA 1
ATOM 697 C C . ALA A 1 89 ? 11.331 -0.691 -24.260 1.00 90.69 89 ALA A C 1
ATOM 699 O O . ALA A 1 89 ? 10.454 -0.761 -25.118 1.00 90.69 89 ALA A O 1
ATOM 700 N N . ILE A 1 90 ? 11.188 0.070 -23.167 1.00 91.44 90 ILE A N 1
ATOM 701 C CA . ILE A 1 90 ? 9.996 0.902 -22.926 1.00 91.44 90 ILE A CA 1
ATOM 702 C C . ILE A 1 90 ? 9.866 1.985 -24.004 1.00 91.44 90 ILE A C 1
ATOM 704 O O . ILE A 1 90 ? 8.775 2.196 -24.531 1.00 91.44 90 ILE A O 1
ATOM 708 N N . ARG A 1 91 ? 10.967 2.663 -24.364 1.00 91.69 91 ARG A N 1
ATOM 709 C CA . ARG A 1 91 ? 10.958 3.666 -25.442 1.00 91.69 91 ARG A CA 1
ATOM 710 C C . ARG A 1 91 ? 10.570 3.056 -26.780 1.00 91.69 91 ARG A C 1
ATOM 712 O O . ARG A 1 91 ? 9.746 3.642 -27.470 1.00 91.69 91 ARG A O 1
ATOM 719 N N . ASP A 1 92 ? 11.131 1.901 -27.117 1.00 91.50 92 ASP A N 1
ATOM 720 C CA . ASP A 1 92 ? 10.833 1.204 -28.367 1.00 91.50 92 ASP A CA 1
ATOM 721 C C . ASP A 1 92 ? 9.356 0.787 -28.416 1.00 91.50 92 ASP A C 1
ATOM 723 O O . ASP A 1 92 ? 8.707 0.966 -29.441 1.00 91.50 92 ASP A O 1
ATOM 727 N N . TYR A 1 93 ? 8.791 0.326 -27.294 1.00 85.19 93 TYR A N 1
ATOM 728 C CA . TYR A 1 93 ? 7.371 -0.018 -27.181 1.00 85.19 93 TYR A CA 1
ATOM 729 C C . TYR A 1 93 ? 6.448 1.199 -27.350 1.00 85.19 93 TYR A C 1
ATOM 731 O O . TYR A 1 93 ? 5.486 1.151 -28.117 1.00 85.19 93 TYR A O 1
ATOM 739 N N . ILE A 1 9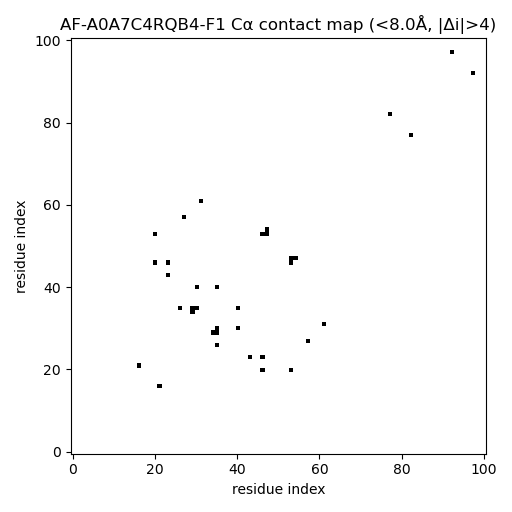4 ? 6.756 2.314 -26.677 1.00 90.25 94 ILE A N 1
ATOM 740 C CA . ILE A 1 94 ? 5.990 3.565 -26.803 1.00 90.25 94 ILE A CA 1
ATOM 741 C C . ILE A 1 94 ? 6.101 4.125 -28.228 1.00 90.25 94 ILE A C 1
ATOM 743 O O . ILE A 1 94 ? 5.097 4.541 -28.803 1.00 90.25 94 ILE A O 1
ATOM 747 N N . ALA A 1 95 ? 7.299 4.109 -28.819 1.00 83.50 95 ALA A N 1
ATOM 748 C CA . ALA A 1 95 ? 7.539 4.572 -30.186 1.00 83.50 95 ALA A CA 1
ATOM 749 C C . ALA A 1 95 ? 6.861 3.679 -31.235 1.00 83.50 95 ALA A C 1
ATOM 751 O O . ALA A 1 95 ? 6.421 4.175 -32.271 1.00 83.50 95 ALA A O 1
ATOM 752 N N . ALA A 1 96 ? 6.741 2.380 -30.959 1.00 81.44 96 ALA A N 1
ATOM 75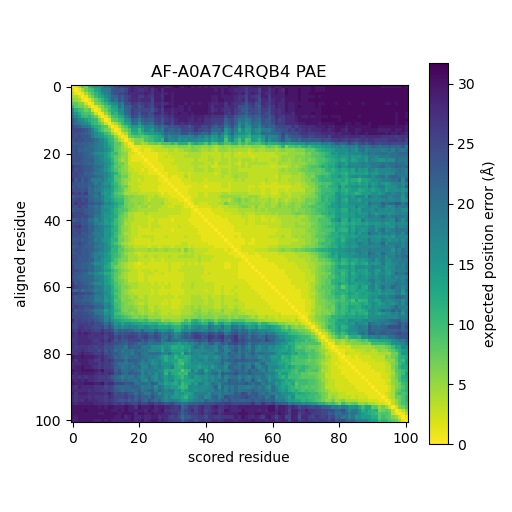3 C CA . ALA A 1 96 ? 6.014 1.440 -31.801 1.00 81.44 96 ALA A CA 1
ATOM 754 C C . ALA A 1 96 ? 4.485 1.589 -31.702 1.00 81.44 96 ALA A C 1
ATOM 756 O O . ALA A 1 96 ? 3.792 0.987 -32.525 1.00 81.44 96 ALA A O 1
ATOM 757 N N . ALA A 1 97 ? 3.968 2.367 -30.734 1.00 64.44 97 ALA A N 1
ATOM 758 C CA . ALA A 1 97 ? 2.552 2.697 -30.531 1.00 64.44 97 ALA A CA 1
ATOM 759 C C . ALA A 1 97 ? 1.597 1.526 -30.835 1.00 64.44 97 ALA A C 1
ATOM 761 O O . ALA A 1 97 ? 0.609 1.680 -31.553 1.00 64.44 97 ALA A O 1
ATOM 762 N N . GLN A 1 98 ? 1.916 0.334 -30.325 1.00 58.25 98 GLN A N 1
ATOM 763 C CA . GLN A 1 98 ? 1.031 -0.819 -30.449 1.00 58.25 98 GLN A CA 1
ATOM 764 C C . GLN A 1 98 ? 0.040 -0.807 -29.275 1.00 58.25 98 GLN A C 1
ATOM 766 O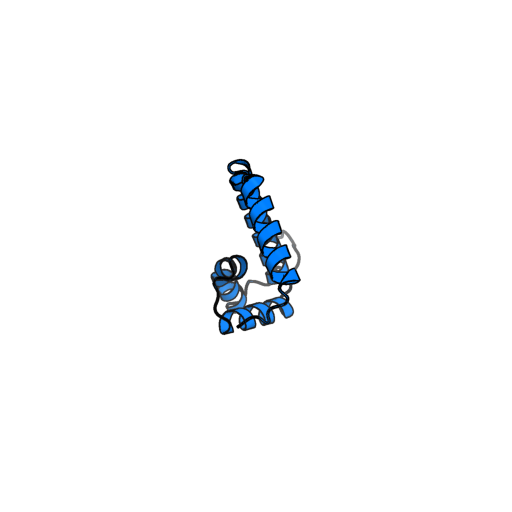 O . GLN A 1 98 ? 0.471 -0.657 -28.126 1.00 58.25 98 GLN A O 1
ATOM 771 N N . PRO A 1 99 ? -1.276 -0.949 -29.518 1.00 51.66 99 PRO A N 1
ATOM 772 C CA . PRO A 1 99 ? -2.230 -1.175 -28.442 1.00 51.66 99 PRO A CA 1
ATOM 773 C C . PRO A 1 99 ? -1.910 -2.503 -27.738 1.00 51.66 99 PRO A C 1
ATOM 775 O O . PRO A 1 99 ? -1.566 -3.491 -28.385 1.00 51.66 99 PRO A O 1
ATOM 778 N N . PHE A 1 100 ? -1.988 -2.490 -26.407 1.00 47.47 100 PHE A N 1
ATOM 779 C CA . PHE A 1 100 ? -1.779 -3.651 -25.536 1.00 47.47 100 PHE A CA 1
ATOM 780 C C . PHE A 1 100 ? -2.778 -4.771 -25.915 1.00 47.47 100 PHE A C 1
ATOM 782 O O . PHE A 1 100 ? -3.964 -4.447 -26.029 1.00 47.47 100 PHE A O 1
ATOM 789 N N . PRO A 1 101 ? -2.348 -6.025 -26.172 1.00 59.34 101 PRO A N 1
ATOM 790 C CA . PRO A 1 101 ? -3.268 -7.139 -26.414 1.00 59.34 101 PRO A CA 1
ATOM 791 C C . PRO A 1 101 ? -4.028 -7.562 -25.152 1.00 59.34 101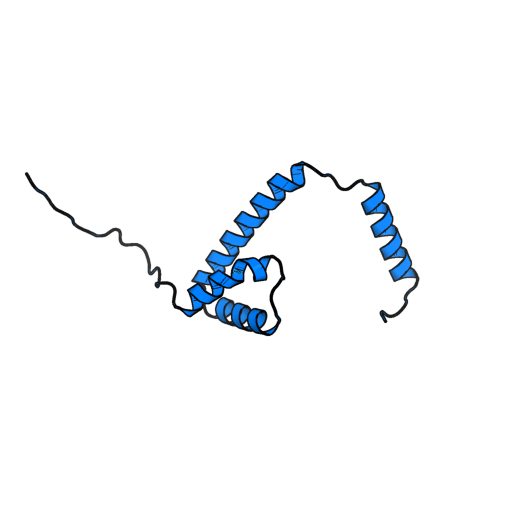 PRO A C 1
ATOM 793 O O . PRO A 1 101 ? -3.457 -7.450 -24.043 1.00 59.34 101 PRO A O 1
#

pLDDT: mean 78.27, std 16.79, range [36.94, 92.81]

Sequence (101 aa):
MEPEPSEEVSSPAHEHPSAECLELFRHLSEYIDREIDDVAYDVIEQHLKDCPACRICLATLRQTVSLCRSMHDSSIGIPETASQKLHQAIRDYIAAAQPFP

Secondary structure (DSSP, 8-state):
--------------PPPPHHHHHHHHHHHHHHHT-S-HHHHHHHHHHHHH-HHHHHHHHHHHHHHHHHHHHHHTT-PPPHHHHHHHHHHHHHHHHTTPPP-

Radius of gyration: 23.1 Å; Cα contacts (8 Å, |Δi|>4): 18; chains: 1; bounding box: 38×20×87 Å

Mean predicted aligned error: 13.78 Å

InterPro domains:
  IPR027383 Putative zinc-finger [PF13490] (21-55)
  IPR041916 Anti-sigma factor, zinc-finger domain superfamily [G3DSA:1.10.10.1320] (22-76)

Foldseek 3Di:
DDDDDDDDPDDPDPPDQDPLNVVLVVCLVCVLVVVDDPVVVVSNVVCVVVDVVSVVVSVVVNVVVVVVVVVVVVPDDDPVVVVVVVVVVVVVCVVVVDPDD

Organism: NCBI:txid340467